Protein AF-A0A3C0RVJ9-F1 (afdb_monomer_lite)

Structure (mmCIF, N/CA/C/O backbone):
data_AF-A0A3C0RVJ9-F1
#
_entry.id   AF-A0A3C0RVJ9-F1
#
loop_
_atom_site.group_PDB
_atom_site.id
_atom_site.type_symbol
_atom_site.label_atom_id
_atom_site.label_alt_id
_atom_site.label_comp_id
_atom_site.label_asym_id
_atom_site.label_entity_id
_atom_site.label_seq_id
_atom_site.pdbx_PDB_ins_code
_atom_site.Cartn_x
_atom_site.Cartn_y
_atom_site.Cartn_z
_atom_site.occupancy
_atom_site.B_iso_or_equiv
_atom_site.auth_seq_id
_atom_site.auth_comp_id
_atom_site.auth_asym_id
_atom_site.auth_atom_id
_atom_site.pdbx_PDB_model_num
ATOM 1 N N . MET A 1 1 ? -5.526 6.168 31.452 1.00 60.56 1 MET A N 1
ATOM 2 C CA . MET A 1 1 ? -5.316 5.368 30.224 1.00 60.56 1 MET A CA 1
ATOM 3 C C . MET A 1 1 ? -4.433 6.183 29.297 1.00 60.56 1 MET A C 1
ATOM 5 O O . MET A 1 1 ? -4.659 7.384 29.234 1.00 60.56 1 MET A O 1
ATOM 9 N N . ALA A 1 2 ? -3.450 5.579 28.626 1.00 75.44 2 ALA A N 1
ATOM 10 C CA . ALA A 1 2 ? -2.657 6.297 27.625 1.00 75.44 2 ALA A CA 1
ATOM 11 C C . ALA A 1 2 ? -3.567 6.798 26.490 1.00 75.44 2 ALA A C 1
ATOM 13 O O . ALA A 1 2 ? -4.465 6.071 26.045 1.00 75.44 2 ALA A O 1
ATOM 14 N N . SER A 1 3 ? -3.345 8.033 26.055 1.00 94.06 3 SER A N 1
ATOM 15 C CA . SER A 1 3 ? -4.023 8.654 24.919 1.00 94.06 3 SER A CA 1
ATOM 16 C C . SER A 1 3 ? -3.768 7.870 23.627 1.00 94.06 3 SER A C 1
ATOM 18 O O . SER A 1 3 ? -2.761 7.172 23.488 1.00 94.06 3 SER A O 1
ATOM 20 N N . THR A 1 4 ? -4.662 8.001 22.642 1.00 91.75 4 THR A N 1
ATOM 21 C CA . THR A 1 4 ? -4.488 7.377 21.317 1.00 91.75 4 THR A CA 1
ATOM 22 C C . THR A 1 4 ? -3.141 7.746 20.695 1.00 91.75 4 THR A C 1
ATOM 24 O O . THR A 1 4 ? -2.461 6.883 20.150 1.00 91.75 4 THR A O 1
ATOM 27 N N . LYS A 1 5 ? -2.706 9.003 20.855 1.00 95.12 5 LYS A N 1
ATOM 28 C CA . LYS A 1 5 ? -1.410 9.486 20.367 1.00 95.12 5 LYS A CA 1
ATOM 29 C C . LYS A 1 5 ? -0.236 8.713 20.973 1.00 95.12 5 LYS A C 1
ATOM 31 O O . LYS A 1 5 ? 0.649 8.287 20.242 1.00 95.12 5 LYS A O 1
ATOM 36 N N . GLU A 1 6 ? -0.229 8.513 22.288 1.00 97.06 6 GLU A N 1
ATOM 37 C CA . GLU A 1 6 ? 0.845 7.779 22.973 1.00 97.06 6 GLU A CA 1
ATOM 38 C C . GLU A 1 6 ? 0.892 6.311 22.537 1.00 97.06 6 GLU A C 1
ATOM 40 O O . GLU A 1 6 ? 1.974 5.775 22.313 1.00 97.06 6 GLU A O 1
ATOM 45 N N . LYS A 1 7 ? -0.273 5.678 22.344 1.00 96.81 7 LYS A N 1
ATOM 46 C CA . LYS A 1 7 ? -0.356 4.302 21.831 1.00 96.81 7 LYS A CA 1
ATOM 47 C C . LYS A 1 7 ? 0.209 4.184 20.416 1.00 96.81 7 LYS A C 1
ATOM 49 O O . LYS A 1 7 ? 0.985 3.273 20.152 1.00 96.81 7 LYS A O 1
ATOM 54 N N . VAL A 1 8 ? -0.149 5.111 19.525 1.00 95.06 8 VAL A N 1
ATOM 55 C CA . VAL A 1 8 ? 0.366 5.133 18.146 1.00 95.06 8 VAL A CA 1
ATOM 56 C C . VAL A 1 8 ? 1.883 5.318 18.135 1.00 95.06 8 VAL A C 1
ATOM 58 O O . VAL A 1 8 ? 2.569 4.596 17.422 1.00 95.06 8 VAL A O 1
ATOM 61 N N . LEU A 1 9 ? 2.425 6.224 18.957 1.00 96.88 9 LEU A N 1
ATOM 62 C CA . LEU A 1 9 ? 3.875 6.425 19.061 1.00 96.88 9 LEU A CA 1
ATOM 63 C C . LEU A 1 9 ? 4.599 5.182 19.598 1.00 96.88 9 LEU A C 1
ATOM 65 O O . LEU A 1 9 ? 5.644 4.809 19.071 1.00 96.88 9 LEU A O 1
ATOM 69 N N . ALA A 1 10 ? 4.033 4.510 20.602 1.00 97.81 10 ALA A N 1
ATOM 70 C CA . ALA A 1 10 ? 4.597 3.269 21.125 1.00 97.81 10 ALA A CA 1
ATOM 71 C C . ALA A 1 10 ? 4.627 2.156 20.061 1.00 97.81 10 ALA A C 1
ATOM 73 O O . ALA A 1 10 ? 5.654 1.502 19.893 1.00 97.81 10 ALA A O 1
ATOM 74 N N . LEU A 1 11 ? 3.540 1.985 19.298 1.00 97.12 11 LEU A N 1
ATOM 75 C CA . LEU A 1 11 ? 3.485 1.023 18.190 1.00 97.12 11 LEU A CA 1
ATOM 76 C C . LEU A 1 11 ? 4.465 1.393 17.068 1.00 97.12 11 LEU A C 1
ATOM 78 O O . LEU A 1 11 ? 5.148 0.520 16.544 1.00 97.12 11 LEU A O 1
ATOM 82 N N . ALA A 1 12 ? 4.597 2.678 16.733 1.00 96.81 12 ALA A N 1
ATOM 83 C CA . ALA A 1 12 ? 5.561 3.135 15.733 1.00 96.81 12 ALA A CA 1
ATOM 84 C C . ALA A 1 12 ? 7.008 2.801 16.131 1.00 96.81 12 ALA A C 1
ATOM 86 O O . ALA A 1 12 ? 7.798 2.392 15.284 1.00 96.81 12 ALA A O 1
ATOM 87 N N . HIS A 1 13 ? 7.354 2.927 17.416 1.00 97.88 13 HIS A N 1
ATOM 88 C CA . HIS A 1 13 ? 8.656 2.486 17.919 1.00 97.88 13 HIS A CA 1
ATOM 89 C C . HIS A 1 13 ? 8.812 0.965 17.885 1.00 97.88 13 HIS A C 1
ATOM 91 O O . HIS A 1 13 ? 9.880 0.478 17.524 1.00 97.88 13 HIS A O 1
ATOM 97 N N . GLN A 1 14 ? 7.758 0.217 18.218 1.00 98.12 14 GLN A N 1
ATOM 98 C CA . GLN A 1 14 ? 7.771 -1.244 18.172 1.00 98.12 14 GLN A CA 1
ATOM 99 C C . GLN A 1 14 ? 8.024 -1.783 16.752 1.00 98.12 14 GLN A C 1
ATOM 101 O O . GLN A 1 14 ? 8.810 -2.711 16.598 1.00 98.12 14 GLN A O 1
ATOM 106 N N . TYR A 1 15 ? 7.404 -1.192 15.727 1.00 96.88 15 TYR A N 1
ATOM 107 C CA . TYR A 1 15 ? 7.511 -1.632 14.325 1.00 96.88 15 TYR A CA 1
ATOM 108 C C . TYR A 1 15 ? 8.576 -0.877 13.512 1.00 96.88 15 TYR A C 1
ATOM 110 O O . TYR A 1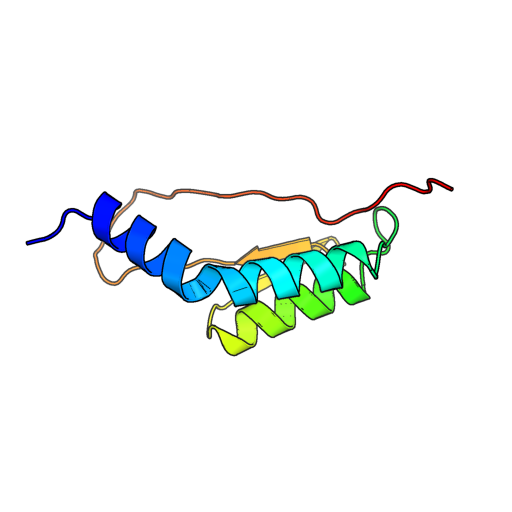 15 ? 8.580 -0.916 12.276 1.00 96.88 15 TYR A O 1
ATOM 118 N N . PHE A 1 16 ? 9.477 -0.150 14.179 1.00 97.94 16 PHE A N 1
ATOM 119 C CA . PHE A 1 16 ? 10.467 0.684 13.500 1.00 97.94 16 PHE A CA 1
ATOM 120 C C . PHE A 1 16 ? 11.407 -0.139 12.611 1.00 97.94 16 PHE A C 1
ATOM 122 O O . PHE A 1 16 ? 11.623 0.219 11.454 1.00 97.94 16 PHE A O 1
ATOM 129 N N . GLU A 1 17 ? 11.921 -1.264 13.113 1.00 98.31 17 GLU A N 1
ATOM 130 C CA . GLU A 1 17 ? 12.848 -2.116 12.355 1.00 98.31 17 GLU A CA 1
ATOM 131 C C . GLU A 1 17 ? 12.186 -2.739 11.119 1.00 98.31 17 GLU A C 1
ATOM 133 O O . GLU A 1 17 ? 12.779 -2.731 10.038 1.00 98.31 17 GLU A O 1
ATOM 138 N N . ASP A 1 18 ? 10.928 -3.174 11.228 1.00 96.81 18 ASP A N 1
ATOM 139 C CA . ASP A 1 18 ? 10.157 -3.685 10.087 1.00 96.81 18 ASP A CA 1
ATOM 140 C C . ASP A 1 18 ? 9.946 -2.587 9.037 1.00 96.81 18 ASP A C 1
ATOM 142 O O . ASP A 1 18 ? 10.141 -2.802 7.840 1.00 96.81 18 ASP A O 1
ATOM 146 N N . THR A 1 19 ? 9.636 -1.366 9.484 1.00 96.56 19 THR A N 1
ATOM 147 C CA . THR A 1 19 ? 9.493 -0.200 8.601 1.00 96.56 19 THR A CA 1
ATOM 148 C C . THR A 1 19 ? 10.803 0.108 7.870 1.00 96.56 19 THR A C 1
ATOM 150 O O . THR A 1 19 ? 10.804 0.355 6.660 1.00 96.56 19 THR A O 1
ATOM 153 N N . VAL A 1 20 ? 11.938 0.062 8.574 1.00 98.06 20 VAL A N 1
ATOM 154 C CA . VAL A 1 20 ? 13.271 0.250 7.982 1.00 98.06 20 VAL A CA 1
ATOM 155 C C . VAL A 1 20 ? 13.587 -0.858 6.976 1.00 98.06 20 VAL A C 1
ATOM 157 O O . VAL A 1 20 ? 14.118 -0.560 5.903 1.00 98.06 20 VAL A O 1
ATOM 160 N N . SER A 1 21 ? 13.256 -2.110 7.293 1.00 97.88 21 SER A N 1
ATOM 161 C CA . SER A 1 21 ? 13.440 -3.260 6.405 1.00 97.88 21 SER A CA 1
ATOM 162 C C . SER A 1 21 ? 12.633 -3.106 5.113 1.00 97.88 21 SER A C 1
ATOM 164 O O . SER A 1 21 ? 13.205 -3.152 4.022 1.00 97.88 21 SER A O 1
ATOM 166 N N . ASN A 1 22 ? 11.340 -2.784 5.225 1.00 96.81 22 ASN A N 1
ATOM 167 C CA . ASN A 1 22 ? 10.459 -2.540 4.081 1.00 96.81 22 ASN A CA 1
ATOM 168 C C . ASN A 1 22 ? 10.978 -1.391 3.212 1.00 96.81 22 ASN A C 1
ATOM 170 O O . ASN A 1 22 ? 11.083 -1.528 1.994 1.00 96.81 22 ASN A O 1
ATOM 174 N N . ARG A 1 23 ? 11.398 -0.277 3.831 1.00 97.12 23 ARG A N 1
ATOM 175 C CA . ARG A 1 23 ? 12.007 0.850 3.109 1.00 97.12 23 ARG A CA 1
ATOM 176 C C . ARG A 1 23 ? 13.264 0.423 2.353 1.00 97.12 23 ARG A C 1
ATOM 178 O O . ARG A 1 23 ? 13.462 0.847 1.221 1.00 97.12 23 ARG A O 1
ATOM 185 N N . ARG A 1 24 ? 14.142 -0.373 2.974 1.00 97.88 24 ARG A N 1
ATOM 186 C CA . ARG A 1 24 ? 15.371 -0.864 2.329 1.00 97.88 24 ARG A CA 1
ATOM 187 C C . ARG A 1 24 ? 15.052 -1.780 1.153 1.00 97.88 24 ARG A C 1
ATOM 189 O O . ARG A 1 24 ? 15.678 -1.609 0.115 1.00 97.88 24 ARG A O 1
ATOM 196 N N . HIS A 1 25 ? 14.078 -2.679 1.294 1.00 97.38 25 HIS A N 1
ATOM 197 C CA . HIS A 1 25 ? 13.626 -3.539 0.203 1.00 97.38 25 HIS A CA 1
ATOM 198 C C . HIS A 1 25 ? 13.120 -2.713 -0.985 1.00 97.38 25 HIS A 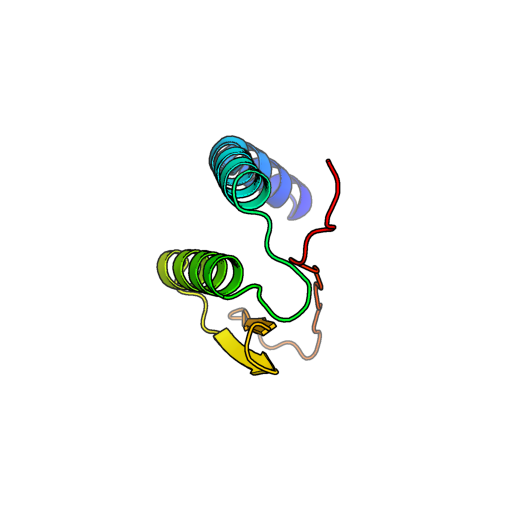C 1
ATOM 200 O O . HIS A 1 25 ? 13.641 -2.858 -2.086 1.00 97.38 25 HIS A O 1
ATOM 206 N N . LEU A 1 26 ? 12.186 -1.788 -0.749 1.00 96.50 26 LEU A N 1
ATOM 207 C CA . LEU A 1 26 ? 11.640 -0.917 -1.795 1.00 96.50 26 LEU A CA 1
ATOM 208 C C . LEU A 1 26 ? 12.734 -0.071 -2.463 1.00 96.50 26 LEU A C 1
ATOM 210 O O . LEU A 1 26 ? 12.808 0.021 -3.680 1.00 96.50 26 LEU A O 1
ATOM 214 N N . HIS A 1 27 ? 13.649 0.493 -1.674 1.00 95.44 27 HIS A N 1
ATOM 215 C CA . HIS A 1 27 ? 14.738 1.318 -2.198 1.00 95.44 27 HIS A CA 1
ATOM 216 C C . HIS A 1 27 ? 15.780 0.526 -3.008 1.00 95.44 27 HIS A C 1
ATOM 218 O O . HIS A 1 27 ? 16.450 1.099 -3.860 1.00 95.44 27 HIS A O 1
ATOM 224 N N . GLN A 1 28 ? 15.947 -0.770 -2.731 1.00 95.94 28 GLN A N 1
ATOM 225 C CA . GLN A 1 28 ? 16.851 -1.657 -3.474 1.00 95.94 28 GLN A CA 1
ATOM 226 C C . GLN A 1 28 ? 16.227 -2.218 -4.756 1.00 95.94 28 GLN A C 1
ATOM 228 O O . GLN A 1 28 ? 16.962 -2.731 -5.594 1.00 95.94 28 GLN A O 1
ATOM 233 N N . ASN A 1 29 ? 14.905 -2.118 -4.913 1.00 95.69 29 ASN A N 1
ATOM 234 C CA . ASN A 1 29 ? 14.167 -2.639 -6.061 1.00 95.69 29 ASN A CA 1
ATOM 235 C C . ASN A 1 29 ? 13.349 -1.518 -6.732 1.00 95.69 29 ASN A C 1
ATOM 237 O O . ASN A 1 29 ? 12.123 -1.600 -6.756 1.00 95.69 29 ASN A O 1
ATOM 241 N N . PRO A 1 30 ? 13.998 -0.446 -7.232 1.00 96.00 30 PRO A N 1
ATOM 242 C CA . PRO A 1 30 ? 13.291 0.630 -7.915 1.00 96.00 30 PRO A CA 1
ATOM 243 C C . PRO A 1 30 ? 12.693 0.129 -9.237 1.00 96.00 30 PRO A C 1
ATOM 245 O O . PRO A 1 30 ? 13.396 -0.463 -10.055 1.00 96.00 30 PRO A O 1
ATOM 248 N N . GLU A 1 31 ? 11.414 0.417 -9.465 1.00 96.38 31 GLU A N 1
ATOM 249 C CA . GLU A 1 31 ? 10.710 0.148 -10.723 1.00 96.38 31 GLU A CA 1
ATOM 250 C C . GLU A 1 31 ? 10.174 1.456 -11.313 1.00 96.38 31 GLU A C 1
ATOM 252 O O . GLU A 1 31 ? 9.866 2.398 -10.582 1.00 96.38 31 GLU A O 1
ATOM 257 N N . LEU A 1 32 ? 10.108 1.538 -12.642 1.00 94.31 32 LEU A N 1
ATOM 258 C CA . LEU A 1 32 ? 9.635 2.732 -13.341 1.00 94.31 32 LEU A CA 1
ATOM 259 C C . LEU A 1 32 ? 8.119 2.885 -13.224 1.00 94.31 32 LEU A C 1
ATOM 261 O O . LEU A 1 32 ? 7.397 1.916 -12.984 1.00 94.31 32 LEU A O 1
ATOM 265 N N . SER A 1 33 ? 7.648 4.108 -13.463 1.00 93.38 33 SER A N 1
ATOM 266 C CA . SER A 1 33 ? 6.222 4.417 -13.486 1.00 93.38 33 SER A CA 1
ATOM 267 C C . SER A 1 33 ? 5.464 3.476 -14.434 1.00 93.38 33 SER A C 1
ATOM 269 O O . SER A 1 33 ? 5.849 3.326 -15.595 1.00 93.38 33 SER A O 1
ATOM 271 N N . PHE A 1 34 ? 4.363 2.897 -13.946 1.00 90.88 34 PHE A N 1
ATOM 272 C CA . PHE A 1 34 ? 3.503 1.902 -14.611 1.00 90.88 34 PHE A CA 1
ATOM 273 C C . PHE A 1 34 ? 4.111 0.505 -14.812 1.00 90.88 34 PHE A C 1
ATOM 275 O O . PHE A 1 34 ? 3.486 -0.355 -15.437 1.00 90.88 34 PHE A O 1
ATOM 282 N N . GLU A 1 35 ? 5.302 0.249 -14.274 1.00 93.94 35 GLU A N 1
ATOM 283 C CA . GLU A 1 35 ? 5.983 -1.046 -14.352 1.00 93.94 35 GLU A CA 1
ATOM 284 C C . GLU A 1 35 ? 6.314 -1.617 -12.963 1.00 93.94 35 GLU A C 1
ATOM 286 O O . GLU A 1 35 ? 7.137 -2.521 -12.835 1.00 93.94 35 GLU A O 1
ATOM 291 N N . GLU A 1 36 ? 5.653 -1.129 -11.908 1.00 95.81 36 GLU A N 1
ATOM 292 C CA . GLU A 1 36 ? 5.912 -1.460 -10.501 1.00 95.81 36 GLU A CA 1
ATOM 293 C C . GLU A 1 36 ? 5.341 -2.832 -10.090 1.00 95.81 36 GLU A C 1
ATOM 295 O O . GLU A 1 36 ? 4.669 -2.978 -9.063 1.00 95.81 36 GLU A O 1
ATOM 300 N N . TYR A 1 37 ? 5.542 -3.862 -10.914 1.00 97.00 37 TYR A N 1
ATOM 301 C CA . TYR A 1 37 ? 4.947 -5.183 -10.712 1.00 97.00 37 TYR A CA 1
ATOM 302 C C . TYR A 1 37 ? 5.469 -5.864 -9.443 1.00 97.00 37 TYR A C 1
ATOM 304 O O . TYR A 1 37 ? 4.673 -6.418 -8.676 1.00 97.00 37 TYR A O 1
ATOM 312 N N . ASN A 1 38 ? 6.780 -5.815 -9.193 1.00 97.19 38 ASN A N 1
ATOM 313 C CA . ASN A 1 38 ? 7.376 -6.449 -8.016 1.00 97.19 38 ASN A CA 1
ATOM 314 C C . ASN A 1 38 ? 7.088 -5.647 -6.747 1.00 97.19 38 ASN A C 1
ATOM 316 O O . ASN A 1 38 ? 6.796 -6.226 -5.703 1.00 97.19 38 ASN A O 1
ATOM 320 N N . THR A 1 39 ? 7.090 -4.323 -6.847 1.00 97.38 39 THR A N 1
ATOM 321 C CA . THR A 1 39 ? 6.751 -3.401 -5.765 1.00 97.38 39 THR A CA 1
ATOM 322 C C . THR A 1 39 ? 5.290 -3.563 -5.360 1.00 97.38 39 THR A C 1
ATOM 324 O O . THR A 1 39 ? 4.984 -3.718 -4.178 1.00 97.38 39 THR A O 1
ATOM 327 N N . SER A 1 40 ? 4.381 -3.635 -6.337 1.00 97.62 40 SER A N 1
ATOM 328 C CA . SER A 1 40 ? 2.969 -3.946 -6.108 1.00 97.62 40 SER A CA 1
ATOM 329 C C . SER A 1 40 ? 2.810 -5.315 -5.441 1.00 97.62 40 SER A C 1
ATOM 331 O O . SER A 1 40 ? 2.095 -5.439 -4.447 1.00 97.62 40 SER A O 1
ATOM 333 N N . ALA A 1 41 ? 3.508 -6.348 -5.928 1.00 97.81 41 ALA A N 1
ATOM 334 C CA . ALA A 1 41 ? 3.477 -7.682 -5.325 1.00 97.81 41 ALA A CA 1
ATOM 335 C C . ALA A 1 41 ? 4.007 -7.692 -3.881 1.00 97.81 41 ALA A C 1
ATOM 337 O O . ALA A 1 41 ? 3.429 -8.355 -3.018 1.00 97.81 41 ALA A O 1
ATOM 338 N N . PHE A 1 42 ? 5.062 -6.927 -3.598 1.00 98.06 42 PHE A N 1
ATOM 339 C CA . PHE A 1 42 ? 5.606 -6.770 -2.255 1.00 98.06 42 PHE A CA 1
ATOM 340 C C . PHE A 1 42 ? 4.584 -6.131 -1.309 1.00 98.06 42 PHE A C 1
ATOM 342 O O . PHE A 1 42 ? 4.308 -6.687 -0.248 1.00 98.06 42 PHE A O 1
ATOM 349 N N . VAL A 1 43 ? 3.954 -5.017 -1.700 1.00 97.38 43 VAL A N 1
ATOM 350 C CA . VAL A 1 43 ? 2.931 -4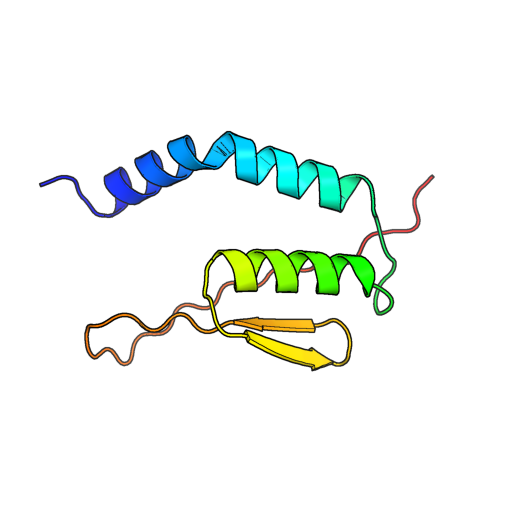.361 -0.866 1.00 97.38 43 VAL A CA 1
ATOM 351 C C . VAL A 1 43 ? 1.727 -5.273 -0.630 1.00 97.38 43 VAL A C 1
ATOM 353 O O . VAL A 1 43 ? 1.262 -5.375 0.503 1.00 97.38 43 VAL A O 1
ATOM 356 N N . LYS A 1 44 ? 1.260 -5.985 -1.662 1.00 98.00 44 LYS A N 1
ATOM 357 C CA . LYS A 1 44 ? 0.183 -6.985 -1.551 1.00 98.00 44 LYS A CA 1
ATOM 358 C C . LYS A 1 44 ? 0.512 -8.051 -0.508 1.00 98.00 44 LYS A C 1
ATOM 360 O O . LYS A 1 44 ? -0.283 -8.282 0.396 1.00 98.00 44 LYS A O 1
ATOM 365 N N . LYS A 1 45 ? 1.726 -8.604 -0.563 1.00 97.88 45 LYS A N 1
ATOM 366 C CA . LYS A 1 45 ? 2.207 -9.582 0.417 1.00 97.88 45 LYS A CA 1
ATOM 367 C C . LYS A 1 45 ? 2.226 -9.015 1.841 1.00 97.88 45 LYS A C 1
ATOM 369 O O . LYS A 1 45 ? 1.764 -9.687 2.757 1.00 97.88 45 LYS A O 1
ATOM 374 N N . GLN A 1 46 ? 2.713 -7.786 2.036 1.00 96.94 46 GLN A N 1
ATOM 375 C CA . GLN A 1 46 ? 2.698 -7.155 3.362 1.00 96.94 46 GLN A CA 1
ATOM 376 C C . GLN A 1 46 ? 1.267 -6.969 3.890 1.00 96.94 46 GLN A C 1
ATOM 378 O O . GLN A 1 46 ? 1.020 -7.169 5.076 1.00 96.94 46 GLN A O 1
ATOM 383 N N . LEU A 1 47 ? 0.314 -6.601 3.028 1.00 96.94 47 LEU A N 1
ATOM 384 C CA . LEU A 1 47 ? -1.096 -6.477 3.408 1.00 96.94 47 LEU A CA 1
ATOM 385 C C . LEU A 1 47 ? -1.718 -7.837 3.756 1.00 96.94 47 LEU A C 1
ATOM 387 O O . LEU A 1 47 ? -2.447 -7.920 4.744 1.00 96.94 47 LEU A O 1
ATOM 391 N N . ASP A 1 48 ? -1.386 -8.893 3.008 1.00 97.56 48 ASP A N 1
ATOM 392 C CA . ASP A 1 48 ? -1.821 -10.265 3.295 1.00 97.56 48 ASP A CA 1
ATOM 393 C C . ASP A 1 48 ? -1.304 -10.746 4.663 1.00 97.56 48 ASP A C 1
ATOM 395 O O . ASP A 1 48 ? -2.074 -11.281 5.461 1.00 97.56 48 ASP A O 1
ATOM 399 N N . GLU A 1 49 ? -0.027 -10.500 4.980 1.00 96.44 49 GLU A N 1
ATOM 400 C CA . GLU A 1 49 ? 0.573 -10.836 6.284 1.00 96.44 49 GLU A CA 1
ATOM 401 C C . GLU A 1 49 ? -0.083 -10.078 7.450 1.00 96.44 49 GLU A C 1
ATOM 403 O O . GLU A 1 49 ? -0.204 -10.612 8.554 1.00 96.44 49 GLU A O 1
ATOM 408 N N . LEU A 1 50 ? -0.550 -8.851 7.202 1.00 94.56 50 LEU A N 1
ATOM 409 C CA . LEU A 1 50 ? -1.293 -8.038 8.169 1.00 94.56 50 LEU A CA 1
ATOM 410 C C . LEU A 1 50 ? -2.792 -8.383 8.228 1.00 94.56 50 LEU A C 1
ATOM 412 O O . LEU A 1 50 ? -3.502 -7.852 9.083 1.00 94.56 50 LEU A O 1
ATOM 416 N N . GLY A 1 51 ? -3.288 -9.244 7.333 1.00 95.88 51 GLY A N 1
ATOM 417 C CA . GLY A 1 51 ? -4.708 -9.581 7.225 1.00 95.88 51 GLY A CA 1
ATOM 418 C C . GLY A 1 51 ? -5.585 -8.420 6.745 1.00 95.88 51 GLY A C 1
ATOM 419 O O . GLY A 1 51 ? -6.768 -8.363 7.084 1.00 95.88 51 GLY A O 1
ATOM 420 N N . ILE A 1 52 ? -5.020 -7.474 5.988 1.00 96.62 52 ILE A N 1
ATOM 421 C CA . ILE A 1 52 ? -5.733 -6.297 5.482 1.00 96.62 52 ILE A CA 1
ATOM 422 C C . ILE A 1 52 ? -6.235 -6.588 4.061 1.00 96.62 52 ILE A C 1
ATOM 424 O O . ILE A 1 52 ? -5.418 -6.749 3.154 1.00 96.62 52 ILE A O 1
ATOM 428 N N . PRO A 1 53 ? -7.559 -6.606 3.818 1.00 96.12 53 PRO A N 1
ATOM 429 C CA . PRO A 1 53 ? -8.092 -6.816 2.480 1.00 96.12 53 PRO A CA 1
ATOM 430 C C . PRO A 1 53 ? -7.800 -5.615 1.572 1.00 96.12 53 PRO A C 1
ATOM 432 O O . PRO A 1 53 ? -7.905 -4.453 1.982 1.00 96.12 53 PRO A O 1
ATOM 435 N N . TYR A 1 54 ? -7.484 -5.903 0.312 1.00 97.75 54 TYR A N 1
ATOM 436 C CA . TYR A 1 54 ? -7.189 -4.899 -0.703 1.00 97.75 54 TYR A CA 1
ATOM 437 C C . TYR A 1 54 ? -7.765 -5.263 -2.071 1.00 97.75 54 TYR A C 1
ATOM 439 O O . TYR A 1 54 ? -8.074 -6.416 -2.367 1.00 97.75 54 TYR A O 1
ATOM 447 N N . GLU A 1 55 ? -7.864 -4.255 -2.929 1.00 97.69 55 GLU A N 1
ATOM 448 C CA . GLU A 1 55 ? -8.222 -4.381 -4.334 1.00 97.69 55 GLU A CA 1
ATOM 449 C C . GLU A 1 55 ? -7.076 -3.862 -5.206 1.00 97.69 55 GLU A C 1
ATOM 451 O O . GLU A 1 55 ? -6.581 -2.750 -5.006 1.00 97.69 55 GLU A O 1
ATOM 456 N N . ALA A 1 56 ? -6.679 -4.648 -6.209 1.00 95.06 56 ALA A N 1
ATOM 457 C CA . ALA A 1 56 ? -5.787 -4.172 -7.262 1.00 95.06 56 ALA A CA 1
ATOM 458 C C . ALA A 1 56 ? -6.554 -3.249 -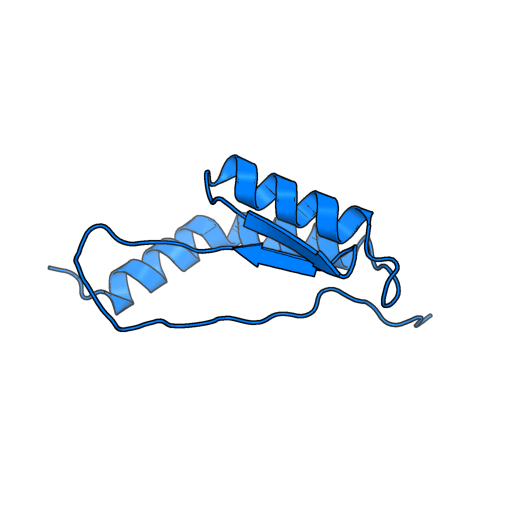8.224 1.00 95.06 56 ALA A C 1
ATOM 460 O O . ALA A 1 56 ? -7.693 -3.540 -8.604 1.00 95.06 56 ALA A O 1
ATOM 461 N N . LYS A 1 57 ? -5.937 -2.135 -8.619 1.00 94.31 57 LYS A N 1
ATOM 462 C CA . LYS A 1 57 ? -6.503 -1.121 -9.522 1.00 94.31 57 LYS A CA 1
ATOM 463 C C . LYS A 1 57 ? -5.417 -0.611 -10.460 1.00 94.31 57 LYS A C 1
ATOM 465 O O . LYS A 1 57 ? -4.281 -0.482 -10.031 1.00 94.31 57 LYS A O 1
ATOM 470 N N . ALA A 1 58 ? -5.786 -0.254 -11.692 1.00 91.25 58 ALA A N 1
ATOM 471 C CA . ALA A 1 58 ? -4.863 0.342 -12.667 1.00 91.25 58 ALA A CA 1
ATOM 472 C C . ALA A 1 58 ? -3.530 -0.434 -12.770 1.00 91.25 58 ALA A C 1
ATOM 474 O O . ALA A 1 58 ? -2.459 0.143 -12.632 1.00 91.25 58 ALA A O 1
ATOM 475 N N . ASP A 1 59 ? -3.639 -1.757 -12.937 1.00 92.06 59 ASP A N 1
ATOM 476 C CA . ASP A 1 59 ? -2.553 -2.741 -13.043 1.00 92.06 59 ASP A CA 1
ATOM 477 C C . ASP A 1 59 ? -1.667 -2.904 -11.788 1.00 92.06 59 ASP A C 1
ATOM 479 O O . ASP A 1 59 ? -1.715 -3.956 -11.139 1.00 92.06 59 ASP A O 1
ATOM 483 N N . THR A 1 60 ? -0.905 -1.880 -11.396 1.00 95.06 60 THR A N 1
ATOM 484 C CA . THR A 1 60 ? 0.046 -1.928 -10.264 1.00 95.06 60 THR A CA 1
ATOM 485 C C . THR A 1 60 ? -0.479 -1.254 -8.993 1.00 95.06 60 THR A C 1
ATOM 487 O O . THR A 1 60 ? 0.002 -1.548 -7.893 1.00 95.06 60 THR A O 1
ATOM 490 N N . GLY A 1 61 ? -1.514 -0.419 -9.104 1.00 96.56 61 GLY A N 1
ATOM 491 C CA . GLY A 1 61 ? -2.136 0.285 -7.985 1.00 96.56 61 GLY A CA 1
ATOM 492 C C . GLY A 1 61 ? -2.877 -0.631 -7.005 1.00 96.56 61 GLY A C 1
ATOM 493 O O . GLY A 1 61 ? -3.397 -1.696 -7.353 1.00 96.56 61 GLY A O 1
ATOM 494 N N . ILE A 1 62 ? -2.936 -0.202 -5.743 1.00 97.81 62 ILE A N 1
ATOM 495 C CA . ILE A 1 62 ? -3.548 -0.952 -4.640 1.00 97.81 62 ILE A CA 1
ATOM 496 C C . ILE A 1 62 ? -4.406 -0.003 -3.807 1.00 97.81 62 ILE A C 1
ATOM 498 O O . ILE A 1 62 ? -3.966 1.086 -3.442 1.00 97.81 62 ILE A O 1
ATOM 502 N N . VAL A 1 63 ? -5.623 -0.435 -3.479 1.00 97.94 63 VAL A N 1
ATOM 503 C CA . VAL A 1 63 ? -6.507 0.249 -2.529 1.00 97.94 63 VAL A CA 1
ATOM 504 C C . VAL A 1 63 ? -6.857 -0.722 -1.410 1.00 97.94 63 VAL A C 1
ATOM 506 O O . VAL A 1 63 ? -7.426 -1.777 -1.669 1.00 97.94 63 VAL A O 1
ATOM 509 N N . ALA A 1 64 ? -6.532 -0.362 -0.171 1.00 97.19 64 ALA A N 1
ATOM 510 C CA . ALA A 1 64 ? -6.858 -1.138 1.022 1.00 97.19 64 ALA A CA 1
ATOM 511 C C . ALA A 1 64 ? -7.840 -0.363 1.907 1.00 97.19 64 ALA A C 1
ATOM 513 O O . ALA A 1 64 ? -7.731 0.857 2.040 1.00 97.19 64 ALA A O 1
ATOM 514 N N . LEU A 1 65 ? -8.790 -1.071 2.520 1.00 94.00 65 LEU A N 1
ATOM 515 C CA . LEU A 1 65 ? -9.794 -0.474 3.400 1.00 94.00 65 LEU A CA 1
ATOM 516 C C . LEU A 1 65 ? -9.786 -1.170 4.760 1.00 94.00 65 LEU A C 1
ATOM 518 O O . LEU A 1 65 ? -10.170 -2.331 4.877 1.00 94.00 65 LEU A O 1
ATOM 522 N N . ILE A 1 66 ? -9.404 -0.427 5.798 1.00 93.81 66 ILE A N 1
ATOM 523 C CA . ILE A 1 66 ? -9.470 -0.880 7.188 1.00 93.81 66 ILE A CA 1
ATOM 524 C C . ILE A 1 66 ? -10.772 -0.352 7.790 1.00 93.81 66 ILE A C 1
ATOM 526 O O . ILE A 1 66 ? -10.955 0.859 7.914 1.00 93.81 66 ILE A O 1
ATOM 530 N N . LYS A 1 67 ? -11.682 -1.257 8.160 1.00 91.00 67 LYS A N 1
ATOM 531 C CA . LYS A 1 67 ? -12.919 -0.916 8.874 1.00 91.00 67 LYS A CA 1
ATOM 532 C C . LYS A 1 67 ? -12.744 -1.228 10.354 1.00 91.00 67 LYS A C 1
ATOM 534 O O . LYS A 1 67 ? -12.399 -2.351 10.701 1.00 91.00 67 LYS A O 1
ATOM 539 N N . GLY A 1 68 ? -12.960 -0.227 11.203 1.00 89.00 68 GLY A N 1
ATOM 540 C CA . GLY A 1 68 ? -13.015 -0.425 12.649 1.00 89.00 68 GLY A CA 1
ATOM 541 C C . GLY A 1 68 ? -14.347 -1.032 13.094 1.00 89.00 68 GLY A C 1
ATOM 542 O O . GLY A 1 68 ? -15.316 -1.051 12.338 1.00 89.00 68 GLY A O 1
ATOM 543 N N . ASP A 1 69 ? -14.399 -1.478 14.347 1.00 89.38 69 ASP A N 1
ATOM 544 C CA . ASP A 1 69 ? -15.579 -2.149 14.915 1.00 89.38 69 ASP A CA 1
ATOM 545 C C . ASP A 1 69 ? -16.709 -1.187 15.320 1.00 89.38 69 ASP A C 1
ATOM 547 O O . ASP A 1 69 ? -17.832 -1.612 15.593 1.00 89.38 69 ASP A O 1
ATOM 551 N N . LEU A 1 70 ? -16.418 0.113 15.400 1.00 89.00 70 LEU A N 1
ATOM 552 C CA . LEU A 1 70 ? -17.393 1.128 15.790 1.00 89.00 70 LEU A CA 1
ATOM 553 C C . LEU A 1 70 ? -18.066 1.726 14.547 1.00 89.00 70 LEU A C 1
ATOM 555 O O . LEU A 1 70 ? -17.362 2.085 13.601 1.00 89.00 70 LEU A O 1
ATOM 559 N N . PRO A 1 71 ? -19.403 1.887 14.546 1.00 88.75 71 PRO A N 1
ATOM 560 C CA . PRO A 1 71 ? -20.097 2.556 13.454 1.00 88.75 71 PRO A CA 1
ATOM 561 C C . PRO A 1 71 ? -19.637 4.016 13.367 1.00 88.75 71 PRO A C 1
ATOM 563 O O . PRO A 1 71 ? -19.697 4.751 14.353 1.00 88.75 71 PRO A O 1
ATOM 566 N N . SER A 1 72 ? -19.167 4.422 12.190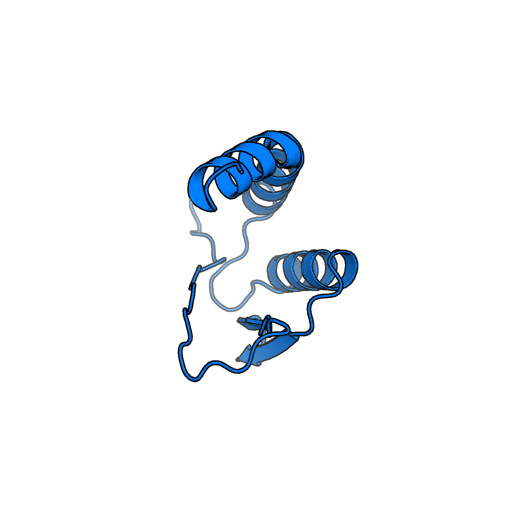 1.00 89.00 72 SER A N 1
ATOM 567 C CA . SER A 1 72 ? -18.732 5.785 11.894 1.00 89.00 72 SER A CA 1
ATOM 568 C C . SER A 1 72 ? -18.904 6.075 10.405 1.00 89.00 72 SER A C 1
ATOM 570 O O . SER A 1 72 ? -18.629 5.206 9.575 1.00 89.00 72 SER A O 1
ATOM 572 N N . ASP A 1 73 ? -19.312 7.302 10.088 1.00 91.06 73 ASP A N 1
ATOM 573 C CA . ASP A 1 73 ? -19.363 7.828 8.718 1.00 91.06 73 ASP A CA 1
ATOM 574 C C . ASP A 1 73 ? -18.074 8.593 8.349 1.00 91.06 73 ASP A C 1
ATOM 576 O O . ASP A 1 73 ? -17.923 9.080 7.228 1.00 91.06 73 ASP A O 1
ATOM 580 N N . GLU A 1 74 ? -17.130 8.714 9.289 1.00 92.62 74 GLU A N 1
ATOM 581 C CA . GLU A 1 74 ? -15.850 9.387 9.072 1.00 92.62 74 GLU A CA 1
ATOM 582 C C . GLU A 1 74 ? -14.834 8.446 8.418 1.00 92.62 74 GLU A C 1
ATOM 584 O O . GLU A 1 74 ? -14.588 7.333 8.888 1.00 92.62 74 GLU A O 1
ATOM 589 N N . VAL A 1 75 ? -14.191 8.922 7.349 1.00 93.31 75 VAL A N 1
ATOM 590 C CA . VAL A 1 75 ? -13.183 8.169 6.596 1.00 93.31 75 VAL A CA 1
ATOM 591 C C . VAL A 1 75 ? -11.921 9.010 6.455 1.00 93.31 75 VAL A C 1
ATOM 593 O O . VAL A 1 75 ? -11.971 10.160 6.022 1.00 93.31 75 VAL A O 1
ATOM 596 N N . ILE A 1 76 ? -10.773 8.415 6.782 1.00 93.94 76 ILE A N 1
ATOM 597 C CA . ILE A 1 76 ? -9.451 9.001 6.542 1.00 93.94 76 ILE A CA 1
ATOM 598 C C . ILE A 1 76 ? -8.768 8.193 5.440 1.00 93.94 76 ILE A C 1
ATOM 600 O O . ILE A 1 76 ? -8.668 6.971 5.538 1.00 93.94 76 ILE A O 1
ATOM 604 N N . ALA A 1 77 ? -8.279 8.879 4.407 1.00 95.81 77 ALA A N 1
ATOM 605 C CA . ALA A 1 77 ? -7.518 8.275 3.320 1.00 95.81 77 ALA A CA 1
ATOM 606 C C . ALA A 1 77 ? -6.038 8.668 3.408 1.00 95.81 77 ALA A C 1
ATOM 608 O O . ALA A 1 77 ? -5.707 9.835 3.619 1.00 95.81 77 ALA A O 1
ATOM 609 N N . LEU A 1 78 ? -5.156 7.690 3.204 1.00 96.62 78 LEU A N 1
ATOM 610 C CA . LEU A 1 78 ? -3.715 7.886 3.062 1.00 96.62 78 LEU A CA 1
ATOM 611 C C . LEU A 1 78 ? -3.309 7.449 1.653 1.00 96.62 78 LEU A C 1
ATOM 613 O O . LEU A 1 78 ? -3.706 6.376 1.204 1.00 96.62 78 LEU A O 1
ATOM 617 N N . ARG A 1 79 ? -2.527 8.279 0.955 1.00 97.25 79 ARG A N 1
ATOM 618 C CA . ARG A 1 79 ? -2.025 7.998 -0.396 1.00 97.25 79 ARG A CA 1
ATOM 619 C C . ARG A 1 79 ? -0.506 8.075 -0.401 1.00 97.25 79 ARG A C 1
ATOM 621 O O . ARG A 1 79 ? 0.053 9.059 0.075 1.00 97.25 79 ARG A O 1
ATOM 628 N N . ALA A 1 80 ? 0.124 7.074 -1.000 1.00 95.25 80 ALA A N 1
ATOM 629 C CA . ALA A 1 80 ? 1.548 7.040 -1.302 1.00 95.25 80 ALA A CA 1
ATOM 630 C C . ALA A 1 80 ? 1.740 6.576 -2.751 1.00 95.25 80 ALA A C 1
ATOM 632 O O . ALA A 1 80 ? 0.954 5.769 -3.250 1.00 95.25 80 ALA A O 1
ATOM 633 N N . ASP A 1 81 ? 2.742 7.127 -3.426 1.00 95.06 81 ASP A N 1
ATOM 634 C CA . ASP A 1 81 ? 3.293 6.600 -4.673 1.00 95.06 81 ASP A CA 1
ATOM 635 C C . ASP A 1 81 ? 4.389 5.570 -4.380 1.00 95.06 81 ASP A C 1
ATOM 637 O O . ASP A 1 81 ? 4.897 5.469 -3.260 1.00 95.06 81 ASP A O 1
ATOM 641 N N . MET A 1 82 ? 4.696 4.755 -5.386 1.00 93.56 82 MET A N 1
ATOM 642 C CA . MET A 1 82 ? 5.648 3.648 -5.279 1.00 93.56 82 MET A CA 1
ATOM 643 C C . MET A 1 82 ? 6.669 3.627 -6.421 1.00 93.56 82 MET A C 1
ATOM 645 O O . MET A 1 82 ? 7.609 2.839 -6.362 1.00 93.56 82 MET A O 1
ATOM 649 N N . ASP A 1 83 ? 6.488 4.462 -7.446 1.00 93.38 83 ASP A N 1
ATOM 650 C CA . ASP A 1 83 ? 7.355 4.500 -8.613 1.00 93.38 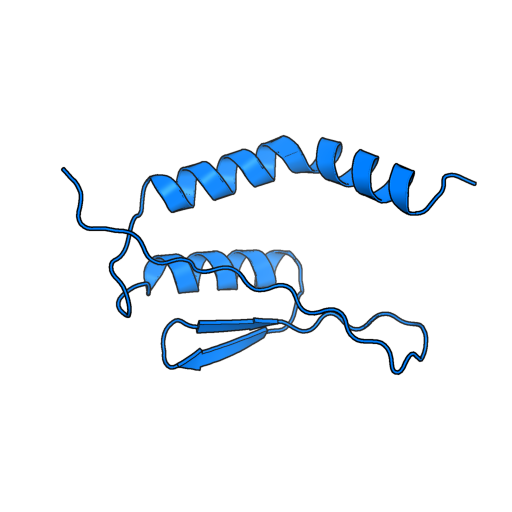83 ASP A CA 1
ATOM 651 C C . ASP A 1 83 ? 8.689 5.188 -8.321 1.00 93.38 83 ASP A C 1
ATOM 653 O O . ASP A 1 83 ? 8.810 6.082 -7.478 1.00 93.38 83 ASP A O 1
ATOM 657 N N . ALA A 1 84 ? 9.718 4.744 -9.033 1.00 94.38 84 ALA A N 1
ATOM 658 C CA . ALA A 1 84 ? 11.062 5.280 -8.955 1.00 94.38 84 ALA A CA 1
ATOM 659 C C . ALA A 1 84 ? 11.431 6.064 -10.221 1.00 94.38 84 ALA A C 1
ATOM 661 O O . ALA A 1 84 ? 10.792 5.979 -11.270 1.00 94.38 84 ALA A O 1
ATOM 662 N N . LEU A 1 85 ? 12.518 6.829 -10.120 1.00 92.25 85 LEU A N 1
ATOM 663 C CA . LEU A 1 85 ? 13.071 7.600 -11.229 1.00 92.25 85 LEU A CA 1
ATOM 664 C C . LEU A 1 85 ? 14.283 6.885 -11.850 1.00 92.25 85 LEU A C 1
ATOM 666 O O . LEU A 1 85 ? 15.071 6.282 -11.116 1.00 92.25 85 LEU A O 1
ATOM 670 N N . PRO A 1 86 ? 14.501 7.004 -13.174 1.00 89.25 86 PRO A N 1
ATOM 671 C CA . PRO A 1 86 ? 15.679 6.464 -13.852 1.00 89.25 86 PRO A CA 1
ATOM 672 C C . PRO A 1 86 ? 16.909 7.351 -13.595 1.00 89.25 86 PRO A C 1
ATOM 674 O O . PRO A 1 86 ? 17.302 8.156 -14.439 1.00 89.25 86 PRO A O 1
ATOM 677 N N . ILE A 1 87 ? 17.499 7.237 -12.406 1.00 86.44 87 ILE A N 1
ATOM 678 C CA . ILE A 1 87 ? 18.679 8.007 -11.983 1.00 86.44 87 ILE A CA 1
ATOM 679 C C . ILE A 1 87 ? 19.893 7.070 -11.897 1.00 86.44 87 ILE A C 1
ATOM 681 O O . ILE A 1 87 ? 19.752 5.918 -11.487 1.00 86.44 87 ILE A O 1
ATOM 685 N N . GLN A 1 88 ? 21.066 7.566 -12.307 1.00 60.53 88 GLN A N 1
ATOM 686 C CA . GLN A 1 88 ? 22.363 6.875 -12.229 1.00 60.53 88 GLN A CA 1
ATOM 687 C C . GLN A 1 88 ? 23.190 7.356 -11.040 1.00 60.53 88 GLN A C 1
ATOM 689 O O . GLN A 1 88 ? 23.169 8.580 -10.774 1.00 60.53 88 GLN A O 1
#

pLDDT: mean 94.24, std 6.17, range [60.53, 98.31]

Radius of gyration: 15.64 Å; chains: 1; bounding box: 42×20×45 Å

Foldseek 3Di:
DDDPVVVVVVVCVVCVVVVVVLVVVLVVDADAPLGCQVVLVSVVVVCVVVVWDWDDDSNSDIDTDDDDPDDDPDDDDDDDDRHDDPDD

Sequence (88 aa):
MASTKEKVLALAHQYFEDTVSNRRHLHQNPELSFEEYNTSAFVKKQLDELGIPYEAKADTGIVALIKGDLPSDEVIALRADMDALPIQ

Secondary structure (DSSP, 8-state):
---HHHHHHHHHHHTHHHHHHHHHHHHHS--BTT--HHHHHHHHHHHHHTT--EEEETTTEEEE----SS-------------B----